Protein AF-A0A3E0QRQ8-F1 (afdb_monomer_lite)

Foldseek 3Di:
DKKKWKWAFDQDVVPHGDPIDTPDIDDDPDPVVLVVVQVVVVVVDDPPRSIHIDIDDDDDD

Sequence (61 aa):
MWYLIFMSVMFNPTSGYNEPVIEGWYEYETLNDCFLARETAASILQKGDGKQAICIWKEDT

Structure (mmCIF, N/CA/C/O backbone):
data_AF-A0A3E0QRQ8-F1
#
_entry.id   AF-A0A3E0QRQ8-F1
#
loop_
_atom_site.group_PDB
_atom_site.id
_atom_site.type_symbol
_atom_site.label_atom_id
_atom_site.label_alt_id
_atom_site.label_comp_id
_atom_site.label_asym_id
_atom_site.label_entity_id
_atom_site.label_seq_id
_atom_site.pdbx_PDB_ins_code
_atom_site.Cartn_x
_atom_site.Cartn_y
_atom_site.Cartn_z
_atom_site.occupancy
_atom_site.B_iso_or_equiv
_atom_site.auth_seq_id
_atom_site.auth_comp_id
_atom_site.auth_asym_id
_atom_site.auth_atom_id
_atom_site.pdbx_PDB_model_num
ATOM 1 N N . MET A 1 1 ? -12.676 0.321 3.660 1.00 89.81 1 MET A N 1
ATOM 2 C CA . MET A 1 1 ? -11.681 -0.761 3.858 1.00 89.81 1 MET A CA 1
ATOM 3 C C . MET A 1 1 ? -10.299 -0.202 3.532 1.00 89.81 1 MET A C 1
ATOM 5 O O . MET A 1 1 ? -10.211 0.644 2.641 1.00 89.81 1 MET A O 1
ATOM 9 N N . TRP A 1 2 ? -9.242 -0.609 4.239 1.00 94.00 2 TRP A N 1
ATOM 10 C CA . TRP A 1 2 ? -7.872 -0.205 3.900 1.00 94.00 2 TRP A CA 1
ATOM 11 C C . TRP A 1 2 ? -7.256 -1.186 2.912 1.00 94.00 2 TRP A C 1
ATOM 13 O O . TRP A 1 2 ? -7.452 -2.389 3.027 1.00 94.00 2 TRP A O 1
ATOM 23 N N . TYR A 1 3 ? -6.499 -0.669 1.950 1.00 93.56 3 TYR A N 1
ATOM 24 C CA . TYR A 1 3 ? -5.809 -1.468 0.947 1.00 93.56 3 TYR A CA 1
ATOM 25 C C . TYR A 1 3 ? -4.318 -1.175 0.999 1.00 93.56 3 TYR A C 1
ATOM 27 O O . TYR A 1 3 ? -3.909 -0.025 0.840 1.00 93.56 3 TYR A O 1
ATOM 35 N N . LEU A 1 4 ? -3.508 -2.213 1.180 1.00 93.69 4 LEU A N 1
ATOM 36 C CA . LEU A 1 4 ? -2.079 -2.171 0.915 1.00 93.69 4 LEU A CA 1
ATOM 37 C C . LEU A 1 4 ? -1.852 -2.516 -0.556 1.00 93.69 4 LEU A C 1
AT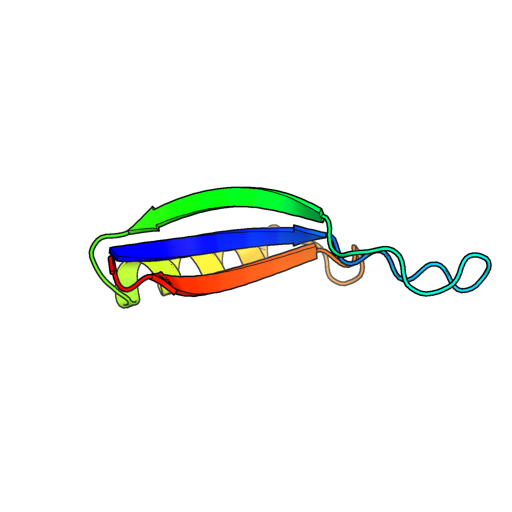OM 39 O O . LEU A 1 4 ? -2.149 -3.625 -1.001 1.00 93.69 4 LEU A O 1
ATOM 43 N N . ILE A 1 5 ? -1.307 -1.562 -1.297 1.00 91.38 5 ILE A N 1
ATOM 44 C CA . ILE A 1 5 ? -0.964 -1.697 -2.708 1.00 91.38 5 ILE A CA 1
ATOM 45 C C . ILE A 1 5 ? 0.538 -1.857 -2.823 1.00 91.38 5 ILE A C 1
ATOM 47 O O . ILE A 1 5 ? 1.286 -1.002 -2.346 1.00 91.38 5 ILE A O 1
ATOM 51 N N . PHE A 1 6 ? 0.967 -2.907 -3.512 1.00 89.25 6 PHE A N 1
ATOM 52 C CA . PHE A 1 6 ? 2.336 -3.014 -3.994 1.00 89.25 6 PHE A CA 1
ATOM 53 C C . PHE A 1 6 ? 2.410 -2.524 -5.425 1.00 89.25 6 PHE A C 1
ATOM 55 O O . PHE A 1 6 ? 1.649 -2.980 -6.276 1.00 89.25 6 PHE A O 1
ATOM 62 N N . MET A 1 7 ? 3.334 -1.613 -5.698 1.00 87.19 7 MET A N 1
ATOM 63 C CA . MET A 1 7 ? 3.563 -1.102 -7.040 1.00 87.19 7 MET A CA 1
ATOM 64 C C . MET A 1 7 ? 5.046 -1.008 -7.364 1.00 87.19 7 MET A C 1
ATOM 66 O O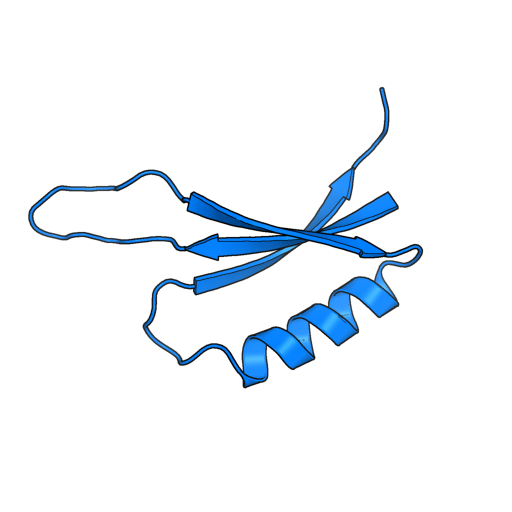 . MET A 1 7 ? 5.864 -0.690 -6.503 1.00 87.19 7 MET A O 1
ATOM 70 N N . SER A 1 8 ? 5.372 -1.247 -8.626 1.00 84.69 8 SER A N 1
ATOM 71 C CA . SER A 1 8 ? 6.710 -1.090 -9.182 1.00 84.69 8 SER A CA 1
ATOM 72 C C . SER A 1 8 ? 6.749 0.138 -10.077 1.00 84.69 8 SER A C 1
ATOM 74 O O . SER A 1 8 ? 6.070 0.210 -11.102 1.00 84.69 8 SER A O 1
ATOM 76 N N . VAL A 1 9 ? 7.564 1.109 -9.679 1.00 75.75 9 VAL A N 1
ATOM 77 C CA . VAL A 1 9 ? 7.851 2.334 -10.420 1.00 75.75 9 VAL A CA 1
ATOM 78 C C . VAL A 1 9 ? 9.183 2.136 -11.138 1.00 75.75 9 VAL A C 1
ATOM 80 O O . VAL A 1 9 ? 10.257 2.357 -10.581 1.00 75.75 9 VAL A O 1
ATOM 83 N N . MET A 1 10 ? 9.124 1.683 -12.388 1.00 68.12 10 MET A N 1
ATOM 84 C CA . MET A 1 10 ? 10.317 1.552 -13.223 1.00 68.12 10 MET A CA 1
ATOM 85 C C . MET A 1 10 ? 10.655 2.900 -13.860 1.00 68.12 10 MET A C 1
ATOM 87 O O . MET A 1 10 ? 10.073 3.288 -14.871 1.00 68.12 10 MET A O 1
ATOM 91 N N . PHE A 1 11 ? 11.630 3.609 -13.294 1.00 60.50 11 PHE A N 1
ATOM 92 C CA . PHE A 1 11 ? 12.231 4.751 -13.976 1.00 60.50 11 PHE A CA 1
ATOM 93 C C . PHE A 1 11 ? 13.278 4.244 -14.973 1.00 60.50 11 PHE A C 1
ATOM 95 O O . PHE A 1 11 ? 14.373 3.843 -14.578 1.00 60.50 11 PHE A O 1
ATOM 102 N N . ASN A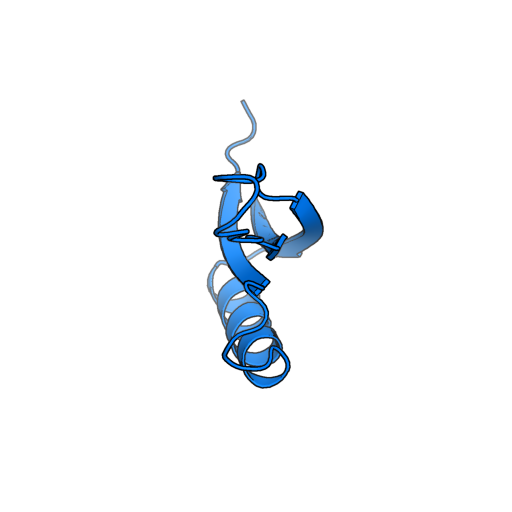 1 12 ? 12.942 4.234 -16.266 1.00 61.00 12 ASN A N 1
ATOM 103 C CA . ASN A 1 12 ? 13.891 3.893 -17.320 1.00 61.00 12 ASN A CA 1
ATOM 104 C C . ASN A 1 12 ? 14.432 5.190 -17.956 1.00 61.00 12 ASN A C 1
ATOM 106 O O . ASN A 1 12 ? 13.727 5.823 -18.741 1.00 61.00 12 ASN A O 1
ATOM 110 N N . PRO A 1 13 ? 15.688 5.590 -17.689 1.00 57.91 13 PRO A N 1
ATOM 111 C CA . PRO A 1 13 ? 16.241 6.840 -18.215 1.00 57.91 13 PRO A CA 1
ATOM 112 C C . PRO A 1 13 ? 16.371 6.864 -19.749 1.00 57.91 13 PRO A C 1
ATOM 114 O O . PRO A 1 13 ? 16.561 7.930 -20.325 1.00 57.91 13 PRO A O 1
ATOM 117 N N . THR A 1 14 ? 16.271 5.713 -20.419 1.00 64.25 14 THR A N 1
ATOM 118 C CA . THR A 1 14 ? 16.346 5.573 -21.880 1.00 64.25 14 THR A CA 1
ATOM 119 C C . THR A 1 14 ? 14.965 5.516 -22.544 1.00 64.25 14 THR A C 1
ATOM 121 O O . THR A 1 14 ? 14.840 5.884 -23.708 1.00 64.25 14 THR A O 1
ATOM 124 N N . SER A 1 15 ? 13.931 5.066 -21.823 1.00 60.16 15 SER A N 1
ATOM 125 C CA . SER A 1 15 ? 12.555 4.902 -22.334 1.00 60.16 15 SER A CA 1
ATOM 126 C C . SER A 1 15 ? 11.558 5.935 -21.794 1.00 60.16 15 SER A C 1
ATOM 128 O O . SER A 1 15 ? 10.440 6.009 -22.294 1.00 60.16 15 SER A O 1
ATOM 130 N N . GLY A 1 16 ? 11.948 6.742 -20.803 1.00 65.06 16 GLY A N 1
ATOM 131 C CA . GLY A 1 16 ? 11.074 7.702 -20.128 1.00 65.06 16 GLY A CA 1
ATOM 132 C C . GLY A 1 16 ? 10.364 7.120 -18.899 1.00 65.06 16 GLY A C 1
ATOM 133 O O . GLY A 1 16 ? 10.827 6.164 -18.274 1.00 65.06 16 GLY A O 1
ATOM 134 N N . TYR A 1 17 ? 9.244 7.739 -18.515 1.00 59.88 17 TYR A N 1
ATOM 135 C CA . TYR A 1 17 ? 8.403 7.269 -17.412 1.00 59.88 17 TYR A CA 1
ATOM 136 C C . TYR A 1 17 ? 7.573 6.070 -17.880 1.00 59.88 17 TYR A C 1
ATOM 138 O O . TYR A 1 17 ? 6.674 6.237 -18.703 1.00 59.88 17 TYR A O 1
ATOM 146 N N . ASN A 1 18 ? 7.865 4.872 -17.370 1.00 65.88 18 ASN A N 1
ATOM 147 C CA . ASN A 1 18 ? 6.937 3.753 -17.510 1.00 65.88 18 ASN A CA 1
ATOM 148 C C . ASN A 1 18 ? 5.822 3.914 -16.477 1.00 65.88 18 ASN A C 1
ATOM 150 O O . ASN A 1 18 ? 6.086 4.290 -15.332 1.00 65.88 18 ASN A O 1
ATOM 154 N N . GLU A 1 19 ? 4.586 3.625 -16.882 1.00 69.25 19 GLU A N 1
ATOM 155 C CA . GLU A 1 19 ? 3.449 3.647 -15.965 1.00 69.25 19 GLU A CA 1
ATOM 156 C C . GLU A 1 19 ? 3.710 2.721 -14.762 1.00 69.25 19 GLU A C 1
ATOM 158 O O . GLU A 1 19 ? 4.261 1.626 -14.938 1.00 69.25 19 GLU A O 1
ATOM 163 N N . PRO A 1 20 ? 3.342 3.137 -13.535 1.00 76.19 20 PRO A N 1
ATOM 164 C CA . PRO A 1 20 ? 3.442 2.280 -12.366 1.00 76.19 20 PRO A CA 1
ATOM 165 C C . PRO A 1 20 ? 2.630 1.006 -12.582 1.00 76.19 20 PRO A C 1
ATOM 167 O O . PRO A 1 20 ? 1.449 1.064 -12.925 1.00 76.19 20 PRO A O 1
ATOM 170 N N . VAL A 1 21 ? 3.246 -0.146 -12.332 1.00 83.56 21 VAL A N 1
ATOM 171 C CA . VAL A 1 21 ? 2.547 -1.433 -12.395 1.00 83.56 21 VAL A CA 1
ATOM 172 C C . VAL A 1 21 ? 2.172 -1.842 -10.985 1.00 83.56 21 VAL A C 1
ATOM 174 O O . VAL A 1 21 ? 3.036 -1.941 -10.115 1.00 83.56 21 VAL A O 1
ATOM 177 N N . ILE A 1 22 ? 0.885 -2.089 -10.757 1.00 86.88 22 ILE A N 1
ATOM 178 C CA . ILE A 1 22 ? 0.415 -2.653 -9.496 1.00 86.88 22 ILE A CA 1
ATOM 179 C C . ILE A 1 22 ? 0.717 -4.152 -9.496 1.00 86.88 22 ILE A C 1
ATOM 181 O O . ILE A 1 22 ? 0.236 -4.890 -10.352 1.00 86.88 22 ILE A O 1
ATOM 185 N N . GLU A 1 23 ? 1.516 -4.592 -8.530 1.00 85.00 23 GLU A N 1
ATOM 186 C CA . GLU A 1 23 ? 1.897 -5.995 -8.348 1.00 85.00 23 GLU A CA 1
ATOM 187 C C . GLU A 1 23 ? 0.893 -6.756 -7.472 1.00 85.00 23 GLU A C 1
ATOM 189 O O . GLU A 1 23 ? 0.775 -7.973 -7.594 1.00 85.00 23 GLU A O 1
ATOM 194 N N . GLY A 1 24 ? 0.152 -6.060 -6.601 1.00 86.75 24 GLY A N 1
ATOM 195 C CA . GLY A 1 24 ? -0.824 -6.704 -5.726 1.00 86.75 24 GLY A CA 1
ATOM 196 C C . GLY A 1 24 ? -1.636 -5.748 -4.857 1.00 86.75 24 GLY A C 1
ATOM 197 O O . GLY A 1 24 ? -1.242 -4.603 -4.624 1.00 86.75 24 GLY A O 1
ATOM 198 N N . TRP A 1 25 ? -2.760 -6.271 -4.365 1.00 91.06 25 TRP A N 1
ATOM 199 C CA . TRP A 1 25 ? -3.709 -5.604 -3.476 1.00 91.06 25 TRP A CA 1
ATOM 200 C C . TRP A 1 25 ? -3.987 -6.501 -2.272 1.00 91.06 25 TRP A C 1
ATOM 202 O O . TRP A 1 25 ? -4.266 -7.687 -2.443 1.00 91.06 25 TRP A O 1
ATOM 212 N N . TYR A 1 26 ? -3.943 -5.931 -1.072 1.00 92.25 26 TYR A N 1
ATOM 213 C CA . TYR A 1 26 ? -4.250 -6.641 0.167 1.00 92.25 26 TYR A CA 1
ATOM 214 C C . TYR A 1 26 ? -5.176 -5.799 1.031 1.00 92.25 26 TYR A C 1
ATOM 216 O O . TYR A 1 26 ? -4.909 -4.620 1.252 1.00 92.25 26 TYR A O 1
ATOM 224 N N . GLU A 1 27 ? -6.249 -6.401 1.519 1.00 94.62 27 GLU A N 1
ATOM 225 C CA . GLU A 1 27 ? -7.281 -5.718 2.296 1.00 94.62 27 GLU A CA 1
ATOM 226 C C . GLU A 1 27 ? -7.020 -5.823 3.799 1.00 94.62 27 GLU A C 1
ATOM 228 O O . GLU A 1 27 ? -6.595 -6.864 4.298 1.00 94.62 27 GLU A O 1
ATOM 233 N N . TYR A 1 28 ? -7.302 -4.736 4.513 1.00 94.69 28 TYR A N 1
ATOM 234 C CA . TYR A 1 28 ? -7.163 -4.614 5.958 1.00 94.69 28 TYR A CA 1
ATOM 235 C C . TYR A 1 28 ? -8.356 -3.857 6.541 1.00 94.69 28 TYR A C 1
ATOM 237 O O . TYR A 1 28 ? -8.798 -2.835 6.005 1.00 94.69 28 TYR A O 1
ATOM 245 N N . GLU A 1 29 ? -8.854 -4.331 7.682 1.00 93.56 29 GLU A N 1
ATOM 246 C CA . GLU A 1 29 ? -9.986 -3.709 8.373 1.00 93.56 29 GLU A CA 1
ATOM 247 C C . GLU A 1 29 ? -9.602 -2.361 8.990 1.00 93.56 29 GLU A C 1
ATOM 249 O O . GLU A 1 29 ? -10.376 -1.401 8.938 1.00 93.56 29 GLU A O 1
ATOM 254 N N . THR A 1 30 ? -8.383 -2.258 9.530 1.00 94.81 30 THR A N 1
ATOM 255 C CA . THR A 1 30 ? -7.896 -1.053 10.205 1.00 94.81 30 THR A CA 1
ATOM 256 C C . THR A 1 30 ? -6.667 -0.451 9.523 1.00 94.81 30 THR A C 1
ATOM 258 O O . THR A 1 30 ? -5.879 -1.129 8.862 1.00 94.81 30 THR A O 1
ATOM 261 N N . LEU A 1 31 ? -6.479 0.858 9.723 1.00 93.06 31 LEU A N 1
ATOM 262 C CA . LEU A 1 31 ? -5.303 1.588 9.244 1.00 93.06 31 LEU A CA 1
ATOM 263 C C . LEU A 1 31 ? -4.010 1.035 9.852 1.00 93.06 31 LEU A C 1
ATOM 265 O O . LEU A 1 31 ? -2.988 0.941 9.174 1.00 93.06 31 LEU A O 1
ATOM 269 N N . ASN A 1 32 ? -4.062 0.666 11.132 1.00 96.06 32 ASN A N 1
ATOM 270 C CA . ASN A 1 32 ? -2.904 0.160 11.857 1.00 96.06 32 ASN A CA 1
ATOM 271 C C . ASN A 1 32 ? -2.423 -1.170 11.279 1.00 96.06 32 ASN A C 1
ATOM 273 O O . ASN A 1 32 ? -1.220 -1.327 11.081 1.00 96.06 32 ASN A O 1
ATOM 277 N N . ASP A 1 33 ? -3.337 -2.083 10.947 1.00 95.31 33 ASP A N 1
ATOM 278 C CA . ASP A 1 33 ? -2.964 -3.370 10.353 1.00 95.31 33 ASP A CA 1
ATOM 279 C C . ASP A 1 33 ? -2.316 -3.173 8.980 1.00 95.31 33 ASP A C 1
ATOM 281 O O . ASP A 1 33 ? -1.272 -3.761 8.692 1.00 95.31 33 AS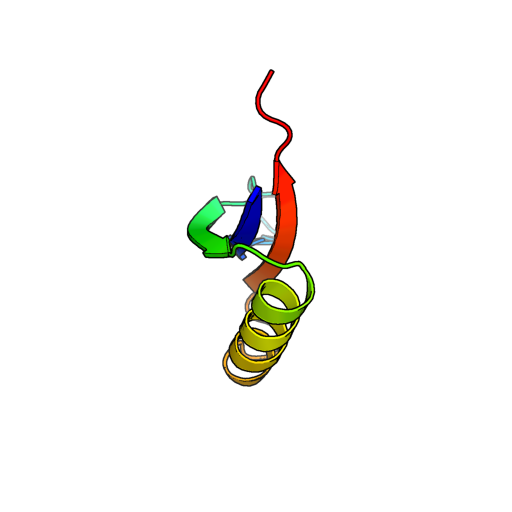P A O 1
ATOM 285 N N . CYS A 1 34 ? -2.866 -2.259 8.170 1.00 94.88 34 CYS A N 1
ATOM 286 C CA . CYS A 1 34 ? -2.259 -1.895 6.893 1.00 94.88 34 CYS A CA 1
ATOM 287 C C . CYS A 1 34 ? -0.846 -1.318 7.079 1.00 94.88 34 CYS A C 1
ATOM 289 O O . CYS A 1 34 ? 0.087 -1.720 6.380 1.00 94.88 34 CYS A O 1
ATOM 291 N N . PHE A 1 35 ? -0.650 -0.402 8.035 1.00 93.50 35 PHE A N 1
ATOM 292 C CA . PHE A 1 35 ? 0.668 0.181 8.296 1.00 93.50 35 PHE A CA 1
ATOM 293 C C . PHE A 1 35 ? 1.682 -0.850 8.789 1.00 93.50 35 PHE A C 1
ATOM 295 O O . PHE A 1 35 ? 2.812 -0.855 8.309 1.00 93.50 35 PHE A O 1
ATOM 302 N N . LEU A 1 36 ? 1.297 -1.745 9.699 1.00 93.81 36 LEU A N 1
ATOM 303 C CA . LEU A 1 36 ? 2.179 -2.809 10.185 1.00 93.81 36 LEU A CA 1
ATOM 304 C C . LEU A 1 36 ? 2.613 -3.743 9.047 1.00 93.81 36 LEU A C 1
ATOM 306 O O . LEU A 1 36 ? 3.796 -4.083 8.926 1.00 93.81 36 LEU A O 1
ATOM 310 N N . ALA A 1 37 ? 1.679 -4.105 8.166 1.00 91.81 37 ALA A N 1
ATOM 311 C CA . ALA A 1 37 ? 1.985 -4.880 6.972 1.00 91.81 37 ALA A CA 1
ATOM 312 C C . ALA A 1 37 ? 2.912 -4.117 6.010 1.00 91.81 37 ALA A C 1
ATOM 314 O O . ALA A 1 37 ? 3.860 -4.700 5.481 1.00 91.81 37 ALA A O 1
ATOM 315 N N . ARG A 1 38 ? 2.706 -2.804 5.834 1.00 91.06 38 ARG A N 1
ATOM 316 C CA . ARG A 1 38 ? 3.577 -1.939 5.024 1.00 91.06 38 ARG A CA 1
ATOM 317 C C . ARG A 1 38 ? 5.005 -1.886 5.560 1.00 91.06 38 ARG A C 1
ATOM 319 O O . ARG A 1 38 ? 5.939 -1.967 4.773 1.00 91.06 38 ARG A O 1
ATOM 326 N N . GLU A 1 39 ? 5.197 -1.747 6.869 1.00 89.75 39 GLU A N 1
ATOM 327 C CA . GLU A 1 39 ? 6.541 -1.706 7.466 1.00 89.75 39 GLU A CA 1
ATOM 328 C C . GLU A 1 39 ? 7.263 -3.049 7.306 1.00 89.75 39 GLU A C 1
ATOM 330 O O . GLU A 1 39 ? 8.443 -3.096 6.954 1.00 89.75 39 GLU A O 1
ATOM 335 N N . THR A 1 40 ? 6.528 -4.155 7.460 1.00 87.75 40 THR A N 1
ATOM 336 C CA . THR A 1 40 ? 7.055 -5.499 7.191 1.00 87.75 40 THR A CA 1
ATOM 337 C C . THR A 1 40 ? 7.466 -5.632 5.724 1.00 87.75 40 THR A C 1
ATOM 339 O O . THR A 1 40 ? 8.577 -6.065 5.425 1.00 87.75 40 THR A O 1
ATOM 342 N N . ALA A 1 41 ? 6.618 -5.183 4.801 1.00 83.81 41 ALA A N 1
ATOM 343 C CA . ALA A 1 41 ? 6.912 -5.157 3.375 1.00 83.81 41 ALA A CA 1
ATOM 344 C C . ALA A 1 41 ? 8.143 -4.304 3.044 1.00 83.81 41 ALA A C 1
ATOM 346 O O . ALA A 1 41 ? 9.031 -4.752 2.324 1.00 83.81 41 ALA A O 1
ATOM 347 N N . ALA A 1 42 ? 8.232 -3.101 3.611 1.00 78.88 42 ALA A N 1
ATOM 348 C CA . ALA A 1 42 ? 9.348 -2.186 3.409 1.00 78.88 42 ALA A CA 1
ATOM 349 C C . ALA A 1 42 ? 10.684 -2.773 3.891 1.00 78.88 42 ALA A C 1
ATOM 351 O O . ALA A 1 42 ? 11.722 -2.452 3.321 1.00 78.88 42 ALA A O 1
ATOM 352 N N . SER A 1 43 ? 10.666 -3.655 4.897 1.00 77.44 43 SER A N 1
ATOM 353 C CA . SER A 1 43 ? 11.871 -4.364 5.349 1.00 77.44 43 SER A CA 1
ATOM 354 C C . SER A 1 43 ? 12.374 -5.424 4.356 1.00 77.44 43 SER A C 1
ATOM 356 O O . SER A 1 43 ? 13.560 -5.749 4.355 1.00 77.44 43 SER A O 1
ATOM 358 N N . ILE A 1 44 ? 11.484 -5.943 3.502 1.00 74.06 44 ILE A N 1
ATOM 359 C CA . ILE A 1 44 ? 11.776 -6.969 2.489 1.00 74.06 44 ILE A CA 1
ATOM 360 C C . ILE A 1 44 ? 12.129 -6.323 1.143 1.00 74.06 44 ILE A C 1
ATOM 362 O O . ILE A 1 44 ? 12.947 -6.852 0.390 1.00 74.06 44 ILE A O 1
ATOM 366 N N . LEU A 1 45 ? 11.521 -5.176 0.830 1.00 74.44 45 LEU A N 1
ATOM 367 C CA . LEU A 1 45 ? 11.808 -4.418 -0.383 1.00 74.44 45 LEU A CA 1
ATOM 368 C C . LEU A 1 45 ? 13.226 -3.833 -0.313 1.00 74.44 45 LEU A C 1
ATOM 370 O O . LEU A 1 45 ? 13.546 -3.026 0.561 1.00 74.44 45 LEU A O 1
ATOM 374 N N . GLN A 1 46 ? 14.091 -4.224 -1.251 1.00 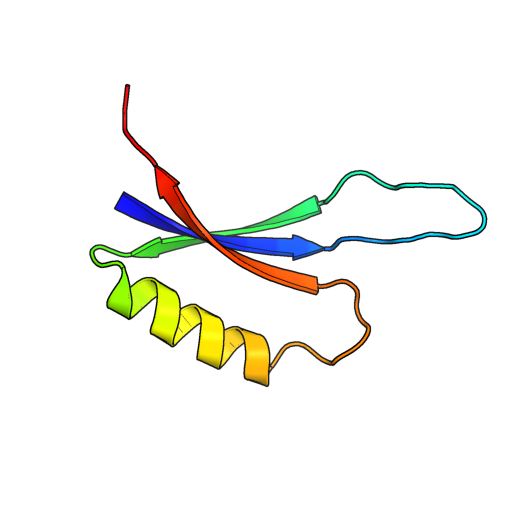67.88 46 GLN A N 1
ATOM 375 C CA . GLN A 1 46 ? 15.437 -3.667 -1.325 1.00 67.88 46 GLN A CA 1
ATOM 376 C C . GLN A 1 46 ? 15.379 -2.195 -1.745 1.00 67.88 46 GLN A C 1
ATOM 378 O O . GLN A 1 46 ? 14.632 -1.797 -2.645 1.00 67.88 46 GLN A O 1
ATOM 383 N N . LYS A 1 47 ? 16.200 -1.361 -1.096 1.00 62.81 47 LYS A N 1
ATOM 384 C CA . LYS A 1 47 ? 16.366 0.041 -1.489 1.00 62.81 47 LYS A CA 1
ATOM 385 C C . LYS A 1 47 ? 16.941 0.099 -2.905 1.00 62.81 47 LYS A C 1
ATOM 387 O O . LYS A 1 47 ? 18.110 -0.217 -3.092 1.00 62.81 47 LYS A O 1
ATOM 392 N N . GLY A 1 48 ? 16.142 0.558 -3.866 1.00 64.06 48 GLY A N 1
ATOM 393 C CA . GLY A 1 48 ? 16.591 0.806 -5.241 1.00 64.06 48 GLY A CA 1
ATOM 394 C C . GLY A 1 48 ? 15.785 0.101 -6.330 1.00 64.06 48 GLY A C 1
ATOM 395 O O . GLY A 1 48 ? 15.882 0.512 -7.480 1.00 64.06 48 GLY A O 1
ATOM 396 N N . ASP A 1 49 ? 14.925 -0.861 -5.987 1.00 71.12 49 ASP A N 1
ATOM 397 C CA . ASP A 1 49 ? 14.183 -1.655 -6.986 1.00 71.12 49 ASP A CA 1
ATOM 398 C C . ASP A 1 49 ? 12.973 -0.926 -7.599 1.00 71.12 49 ASP A C 1
ATOM 400 O O . ASP A 1 49 ? 12.197 -1.509 -8.353 1.00 71.12 49 ASP A O 1
ATOM 404 N N . GLY A 1 50 ? 12.752 0.342 -7.240 1.00 76.44 50 GLY A N 1
ATOM 405 C CA . GLY A 1 50 ? 11.574 1.101 -7.673 1.00 76.44 50 GLY A CA 1
ATOM 406 C C . GLY A 1 50 ? 10.254 0.583 -7.089 1.00 76.44 50 GLY A C 1
ATOM 407 O O . GLY A 1 50 ? 9.193 1.090 -7.439 1.00 76.44 50 GLY A O 1
ATOM 408 N N . LYS A 1 51 ? 10.294 -0.401 -6.186 1.00 83.38 51 LYS A N 1
ATOM 409 C CA . LYS A 1 51 ? 9.111 -0.976 -5.542 1.00 83.38 51 LYS A CA 1
ATOM 410 C C . LYS A 1 51 ? 8.637 -0.128 -4.370 1.00 83.38 51 LYS A C 1
ATOM 412 O O . LYS A 1 51 ? 9.439 0.349 -3.569 1.00 83.38 51 LYS A O 1
ATOM 417 N N . GLN A 1 52 ? 7.326 0.026 -4.250 1.00 85.50 52 GLN A N 1
ATOM 418 C CA . GLN A 1 52 ? 6.668 0.778 -3.190 1.00 85.50 52 GLN A CA 1
ATOM 419 C C . GLN A 1 52 ? 5.469 0.003 -2.647 1.00 85.50 52 GLN A C 1
ATOM 421 O O . GLN A 1 52 ? 4.776 -0.691 -3.388 1.00 85.50 52 GLN A O 1
ATOM 426 N N . ALA A 1 53 ? 5.224 0.153 -1.346 1.00 90.06 53 ALA A N 1
ATOM 427 C CA . ALA A 1 53 ? 4.053 -0.373 -0.659 1.00 90.06 53 ALA A CA 1
ATOM 428 C C . ALA A 1 53 ? 3.284 0.798 -0.028 1.00 90.06 53 ALA A C 1
ATOM 430 O O . ALA A 1 53 ? 3.865 1.580 0.729 1.00 90.06 53 ALA A O 1
ATOM 431 N N . ILE A 1 54 ? 2.000 0.956 -0.354 1.00 89.75 54 ILE A N 1
ATOM 432 C CA . ILE A 1 54 ? 1.199 2.134 0.015 1.00 89.75 54 ILE A CA 1
ATOM 433 C C . ILE A 1 54 ? -0.139 1.693 0.606 1.00 89.75 54 ILE A C 1
ATOM 4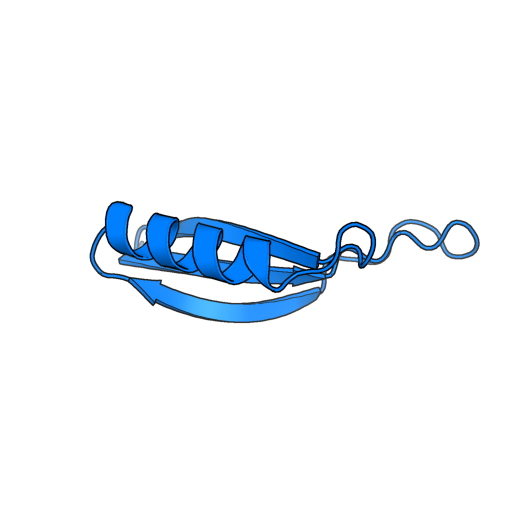35 O O . ILE A 1 54 ? -0.829 0.873 0.014 1.00 89.75 54 ILE A O 1
ATOM 439 N N . CYS A 1 55 ? -0.517 2.270 1.748 1.00 93.50 55 CYS A N 1
ATOM 440 C CA . CYS A 1 55 ? -1.848 2.106 2.330 1.00 93.50 55 CYS A CA 1
ATOM 441 C C . CYS A 1 55 ? -2.791 3.191 1.817 1.00 93.50 55 CYS A C 1
ATOM 443 O O . CYS A 1 55 ? -2.503 4.376 1.988 1.00 93.50 55 CYS A O 1
ATOM 445 N N . ILE A 1 56 ? -3.920 2.794 1.236 1.00 93.06 56 ILE A N 1
ATOM 446 C CA . ILE A 1 56 ? -4.980 3.709 0.810 1.00 93.06 56 ILE A CA 1
ATOM 447 C C . ILE A 1 56 ? -6.318 3.320 1.434 1.00 93.06 56 ILE A C 1
ATOM 449 O O . ILE A 1 56 ? -6.606 2.141 1.641 1.00 93.06 56 ILE A O 1
ATOM 453 N N . TRP A 1 57 ? -7.149 4.316 1.725 1.00 93.19 57 TRP A N 1
ATOM 454 C CA . TRP A 1 57 ? -8.547 4.082 2.060 1.00 93.19 57 TRP A CA 1
ATOM 455 C C . TRP A 1 57 ? -9.360 4.089 0.774 1.00 93.19 57 TRP A C 1
ATOM 457 O O . TRP A 1 57 ? -9.304 5.059 0.016 1.00 93.19 57 TRP A O 1
ATOM 467 N N . LYS A 1 58 ? -10.115 3.019 0.532 1.00 84.38 58 LYS A N 1
ATOM 468 C CA . LYS A 1 58 ? -11.139 3.017 -0.509 1.00 84.38 58 LYS A CA 1
ATOM 469 C C . LYS A 1 58 ? -12.485 3.274 0.151 1.00 84.38 58 LYS A C 1
ATOM 471 O O . LYS A 1 58 ? -12.905 2.519 1.035 1.00 84.38 58 LYS A O 1
ATOM 476 N N . GLU A 1 59 ? -13.119 4.349 -0.288 1.00 82.19 59 GLU A N 1
ATOM 477 C CA . GLU A 1 59 ? -14.518 4.638 -0.018 1.00 82.19 59 GLU A CA 1
ATOM 478 C C . GLU A 1 59 ? -15.343 3.945 -1.110 1.00 82.19 59 GLU A C 1
ATOM 480 O O . GLU A 1 59 ? -15.085 4.141 -2.298 1.00 82.19 59 GLU A O 1
ATOM 485 N N . ASP A 1 60 ? -16.259 3.060 -0.718 1.00 68.88 60 ASP A N 1
ATOM 486 C CA . ASP A 1 60 ? -17.154 2.392 -1.661 1.00 68.88 60 ASP A CA 1
ATOM 487 C C . ASP A 1 60 ? -18.290 3.368 -2.001 1.00 68.88 60 ASP A C 1
ATOM 489 O O . ASP A 1 60 ? -19.152 3.639 -1.165 1.00 68.88 60 ASP A O 1
ATOM 493 N N . THR A 1 61 ? -18.237 3.948 -3.202 1.00 60.38 61 THR A N 1
ATOM 494 C CA . THR A 1 61 ? -19.287 4.803 -3.789 1.00 60.38 61 THR A CA 1
ATOM 495 C C . THR A 1 61 ? -20.304 3.999 -4.575 1.00 60.38 61 THR A C 1
ATOM 497 O O . THR A 1 61 ? -19.852 3.103 -5.328 1.00 60.38 61 THR A O 1
#

Radius of gyration: 13.12 Å; chains: 1; bounding box: 36×15×34 Å

pLDDT: mean 81.85, std 12.02, range [57.91, 96.06]

Secondary structure (DSSP, 8-state):
-EEEEEEE--EETTTEEPPPEEEEEEEESSHHHHHHHHHHHHHHS-TTS-EEEEEEEPP--